Protein AF-A0A942HX65-F1 (afdb_monomer_lite)

Foldseek 3Di:
DDDDFDWDQDPPPGTDRPDPVQQVVLQVQLLVLVVCCQPPVPVVSLVVSLVSVLVDHYDLVVSVVVVVVVVSVVSVVVSVVVNVVSVVD

pLDDT: mean 81.51, std 18.39, range [40.81, 96.44]

Sequence (89 aa):
MFLPKIGYKHPILGNFQLSLEYFLKSTQCVMDRLSAWFHWDDRRSLIHALWICEKHPINLDKIKRWAAKENATDKLEEFIFQYRKLKAK

Radius of gyration: 14.26 Å; chains: 1; bounding box: 26×38×37 Å

Secondary structure (DSSP, 8-state):
------EEEETTTEEEE--HHHHHHHHHHHHHHHHHHHHH--HHHHHHHHHHHHHS---HHHHHHHHHHTT-HHHHHHHHHHHHHHHT-

Structure (mmCIF, N/CA/C/O backbone):
data_AF-A0A942HX65-F1
#
_entry.id   AF-A0A942HX65-F1
#
loop_
_atom_site.group_PDB
_atom_site.id
_atom_site.type_symbol
_atom_site.label_atom_id
_atom_site.label_alt_id
_atom_site.label_comp_id
_atom_site.label_asym_id
_atom_site.label_entity_id
_atom_site.label_seq_id
_atom_site.pdbx_PDB_ins_code
_atom_site.Cartn_x
_atom_site.Cartn_y
_atom_site.Cartn_z
_atom_site.occupancy
_atom_site.B_iso_or_equiv
_atom_site.auth_seq_id
_atom_site.auth_comp_id
_atom_site.auth_asym_id
_atom_site.auth_atom_id
_atom_site.pdbx_PDB_model_num
ATOM 1 N N . MET A 1 1 ? -10.641 30.542 -1.510 1.00 40.81 1 MET A N 1
ATOM 2 C CA . MET A 1 1 ? -11.240 29.242 -1.882 1.00 4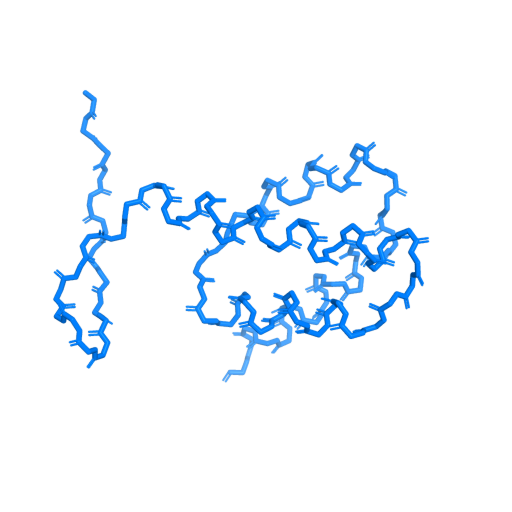0.81 1 MET A CA 1
ATOM 3 C C . MET A 1 1 ? -11.388 28.414 -0.610 1.00 40.81 1 MET A C 1
ATOM 5 O O . MET A 1 1 ? -10.395 27.924 -0.094 1.00 40.81 1 MET A O 1
ATOM 9 N N . PHE A 1 2 ? -12.587 28.380 -0.024 1.00 42.25 2 PHE A N 1
ATOM 10 C CA . PHE A 1 2 ? -12.858 27.646 1.216 1.00 42.25 2 PHE A CA 1
ATOM 11 C C . PHE A 1 2 ? -13.234 26.206 0.864 1.00 42.25 2 PHE A C 1
ATOM 13 O O . PHE A 1 2 ? -14.270 25.976 0.248 1.00 42.25 2 PHE A O 1
ATOM 20 N N . LEU A 1 3 ? -12.381 25.243 1.213 1.00 42.44 3 LEU A N 1
ATOM 21 C CA . LEU A 1 3 ? -12.713 23.824 1.095 1.00 42.44 3 LEU A CA 1
ATOM 22 C C . LEU A 1 3 ? -13.540 23.388 2.320 1.00 42.44 3 LEU A C 1
ATOM 24 O O . LEU A 1 3 ? -13.229 23.820 3.436 1.00 42.44 3 LEU A O 1
ATOM 28 N N . PRO A 1 4 ? -14.585 22.559 2.136 1.00 42.53 4 PRO A N 1
ATOM 29 C CA . PRO A 1 4 ? -15.482 22.157 3.210 1.00 42.53 4 PRO A CA 1
ATOM 30 C C . PRO A 1 4 ? -14.733 21.357 4.277 1.00 42.53 4 PRO A C 1
ATOM 32 O O . PRO A 1 4 ? -14.018 20.392 4.004 1.00 42.53 4 PRO A O 1
ATOM 35 N N . LYS A 1 5 ? -14.902 21.804 5.518 1.00 42.25 5 LYS A N 1
ATOM 36 C CA . LYS A 1 5 ? -14.247 21.277 6.704 1.00 42.25 5 LYS A CA 1
ATOM 37 C C . LYS A 1 5 ? -15.014 20.064 7.243 1.00 42.25 5 LYS A C 1
ATOM 39 O O . LYS A 1 5 ? -15.948 20.218 8.018 1.00 42.25 5 LYS A O 1
ATOM 44 N N . ILE A 1 6 ? -14.629 18.856 6.839 1.00 54.12 6 ILE A N 1
ATOM 45 C CA . ILE A 1 6 ? -15.095 17.612 7.478 1.00 54.12 6 ILE A CA 1
ATOM 46 C C . ILE A 1 6 ? -14.335 17.412 8.797 1.00 54.12 6 ILE A C 1
ATOM 48 O O . ILE A 1 6 ? -13.105 17.346 8.799 1.00 54.12 6 ILE A O 1
ATOM 52 N N . GLY A 1 7 ? -15.053 17.401 9.921 1.00 44.72 7 GLY A N 1
ATOM 53 C CA . GLY A 1 7 ? -14.475 17.246 11.259 1.00 44.72 7 GLY A CA 1
ATOM 54 C C . GLY A 1 7 ? -14.141 15.786 11.567 1.00 44.72 7 GLY A C 1
ATOM 55 O O . GLY A 1 7 ? -14.986 14.913 11.388 1.00 44.72 7 GLY A O 1
ATOM 56 N N . TYR A 1 8 ? -12.922 15.522 12.041 1.00 51.03 8 TYR A N 1
ATOM 57 C CA . TYR A 1 8 ? -12.471 14.199 12.481 1.00 51.03 8 TYR A CA 1
ATOM 58 C C . TYR A 1 8 ? -12.061 14.239 13.957 1.00 51.03 8 TYR A C 1
ATOM 60 O O . TYR A 1 8 ? -11.383 15.165 14.407 1.00 51.03 8 TYR A O 1
ATOM 68 N N . LYS A 1 9 ? -12.457 13.211 14.714 1.00 47.00 9 LYS A N 1
ATOM 69 C CA . LYS A 1 9 ? -12.135 13.077 16.139 1.00 47.00 9 LYS A CA 1
ATOM 70 C C . LYS A 1 9 ? -10.844 12.262 16.289 1.00 47.00 9 LYS A C 1
ATOM 72 O O . LYS A 1 9 ? -10.859 11.056 16.060 1.00 47.00 9 LYS A O 1
ATOM 77 N N . HIS A 1 10 ? -9.727 12.910 16.636 1.00 51.75 10 HIS A N 1
ATOM 78 C CA . HIS A 1 10 ? -8.451 12.227 16.878 1.00 51.75 10 HIS A CA 1
ATOM 79 C C . HIS A 1 10 ? -8.326 11.852 18.367 1.00 51.75 10 HIS A C 1
ATOM 81 O O . HIS A 1 10 ? -8.506 12.726 19.218 1.00 51.75 10 HIS A O 1
ATOM 87 N N . PRO A 1 11 ? -7.984 10.596 18.716 1.00 47.16 11 PRO A N 1
ATOM 88 C CA . PRO A 1 11 ? -8.081 10.078 20.087 1.00 47.16 11 PRO A CA 1
ATOM 89 C C . PRO A 1 11 ? -7.173 10.768 21.121 1.00 47.16 11 PRO A C 1
ATOM 91 O O . PRO A 1 11 ? -7.414 10.620 22.312 1.00 47.16 11 PRO A O 1
ATOM 94 N N . ILE A 1 12 ? -6.165 11.536 20.689 1.00 54.84 12 ILE A N 1
ATOM 95 C CA . ILE A 1 12 ? -5.155 12.151 21.576 1.00 54.84 12 ILE A CA 1
ATOM 96 C C . ILE A 1 12 ? -5.106 13.687 21.490 1.00 54.84 12 ILE A C 1
ATOM 98 O O . ILE A 1 12 ? -4.560 14.329 22.376 1.00 54.84 12 ILE A O 1
ATOM 102 N N . LEU A 1 13 ? -5.640 14.291 20.420 1.00 46.62 13 LEU A N 1
ATOM 103 C CA . LEU A 1 13 ? -5.420 15.718 20.100 1.00 46.62 13 LEU A CA 1
ATOM 104 C C . LEU A 1 13 ? -6.724 16.522 19.935 1.00 46.62 13 LEU A C 1
ATOM 106 O O . LEU A 1 13 ? -6.691 17.676 19.520 1.00 46.62 13 LEU A O 1
ATOM 110 N N . GLY A 1 14 ? -7.879 15.932 20.256 1.00 53.69 14 GLY A N 1
ATOM 111 C CA . GLY A 1 14 ? -9.179 16.592 20.121 1.00 53.69 14 GLY A CA 1
ATOM 112 C C . GLY A 1 14 ? -9.686 16.670 18.673 1.00 53.69 14 GLY A C 1
ATOM 113 O O . GLY A 1 14 ? -9.358 15.832 17.828 1.00 53.69 14 GLY A O 1
ATOM 114 N N . ASN A 1 15 ? -10.547 17.656 18.400 1.00 47.69 15 ASN A N 1
ATOM 115 C CA . ASN A 1 15 ? -11.120 17.893 17.073 1.00 47.69 15 ASN A CA 1
ATOM 116 C C . ASN A 1 15 ? -10.079 18.573 16.179 1.00 47.69 15 ASN A C 1
ATOM 118 O O . ASN A 1 15 ? -9.890 19.786 16.258 1.00 47.69 15 ASN A O 1
ATOM 122 N N . PHE A 1 16 ? -9.421 17.800 15.318 1.00 53.59 16 PHE A N 1
ATOM 123 C CA . PHE A 1 16 ? -8.504 18.346 14.325 1.00 53.59 16 PHE A CA 1
ATOM 124 C C . PHE A 1 16 ? -9.180 18.379 12.960 1.00 53.59 16 PHE A C 1
ATOM 126 O O . PHE A 1 16 ? -9.726 17.385 12.475 1.00 53.59 16 PHE A O 1
ATOM 133 N N . GLN A 1 17 ? -9.113 19.540 12.316 1.00 53.47 17 GLN A N 1
ATOM 134 C CA . GLN A 1 17 ? -9.427 19.648 10.904 1.00 53.47 17 GLN A CA 1
ATOM 135 C C . GLN A 1 17 ? -8.348 18.877 10.137 1.00 53.47 17 GLN A C 1
ATOM 137 O O . GLN A 1 17 ? -7.210 19.339 10.078 1.00 53.47 17 GLN A O 1
ATOM 142 N N . LEU A 1 18 ? -8.669 17.712 9.564 1.00 55.28 18 LEU A N 1
ATOM 143 C CA . LEU A 1 18 ? -7.735 17.044 8.656 1.00 55.28 18 LEU A CA 1
ATOM 144 C C . LEU A 1 18 ? -7.509 17.973 7.461 1.00 55.28 18 LEU A C 1
ATOM 146 O O . LEU A 1 18 ? -8.421 18.235 6.673 1.00 55.28 18 LEU A O 1
ATOM 150 N N . SER A 1 19 ? -6.309 18.542 7.383 1.00 59.28 19 SER A N 1
ATOM 151 C CA . SER A 1 19 ? -5.910 19.399 6.278 1.00 59.28 19 SER A CA 1
ATOM 152 C C . SER A 1 19 ? -5.693 18.546 5.028 1.00 59.28 19 SER A C 1
ATOM 154 O O . SER A 1 19 ? -5.290 17.382 5.101 1.00 59.28 19 SER A O 1
ATOM 156 N N . LEU A 1 20 ? -5.939 19.135 3.856 1.00 67.50 20 LEU A N 1
ATOM 157 C CA . LEU A 1 20 ? -5.682 18.503 2.558 1.00 67.50 20 LEU A CA 1
ATOM 158 C C . LEU A 1 20 ? -4.243 17.958 2.459 1.00 67.50 20 LEU A C 1
ATOM 160 O O . LEU A 1 20 ? -4.012 16.904 1.872 1.00 67.50 20 LEU A O 1
ATOM 164 N N . GLU A 1 21 ? -3.291 18.642 3.092 1.00 66.12 21 GLU A N 1
ATOM 165 C CA . GLU A 1 21 ? -1.887 18.243 3.189 1.00 66.12 21 GLU A CA 1
ATOM 166 C C . GLU A 1 21 ? -1.704 16.853 3.817 1.00 66.12 21 GLU A C 1
ATOM 168 O O . GLU A 1 21 ? -0.954 16.029 3.294 1.00 66.12 21 GLU A O 1
ATOM 173 N N . TYR A 1 22 ? -2.441 16.545 4.886 1.00 66.62 22 TYR A N 1
ATOM 174 C CA . TYR A 1 22 ? -2.343 15.256 5.568 1.00 66.62 22 TYR A CA 1
ATOM 175 C C . TYR A 1 22 ? -2.837 14.099 4.692 1.00 66.62 22 TYR A C 1
ATOM 177 O O . TYR A 1 22 ? -2.207 13.044 4.622 1.00 66.62 22 TYR A O 1
ATOM 185 N N . PHE A 1 23 ? -3.936 14.320 3.970 1.00 69.12 23 PHE A N 1
ATOM 186 C CA . PHE A 1 23 ? -4.510 13.356 3.032 1.00 69.12 23 PHE A CA 1
ATOM 187 C C . PHE A 1 23 ? -3.602 13.107 1.817 1.00 69.12 23 PHE A C 1
ATOM 189 O O . PHE A 1 23 ? -3.486 11.986 1.315 1.00 69.12 23 PHE A O 1
ATOM 196 N N . LEU A 1 24 ? -2.923 14.155 1.344 1.00 76.62 24 LEU A N 1
ATOM 197 C CA . LEU A 1 24 ? -1.923 14.034 0.288 1.00 76.62 24 LEU A CA 1
ATOM 198 C C . LEU A 1 24 ? -0.688 13.268 0.776 1.00 76.62 24 LEU A C 1
ATOM 200 O O . LEU A 1 24 ? -0.185 12.416 0.044 1.00 76.62 24 LEU A O 1
ATOM 204 N N . LYS A 1 25 ? -0.244 13.515 2.013 1.00 84.94 25 LYS A N 1
ATOM 205 C CA . LYS A 1 25 ? 0.922 12.860 2.617 1.00 84.94 25 LYS A CA 1
ATOM 206 C C . LYS A 1 25 ? 0.703 11.364 2.845 1.00 84.94 25 LYS A C 1
ATOM 208 O O . LYS A 1 25 ? 1.567 10.572 2.475 1.00 84.94 25 LYS A O 1
ATOM 213 N N . SER A 1 26 ? -0.448 10.961 3.388 1.00 88.44 26 SER A N 1
ATOM 214 C CA . SER A 1 26 ? -0.790 9.540 3.565 1.00 88.44 26 SER A CA 1
ATOM 215 C C . SER A 1 26 ? -0.870 8.816 2.220 1.00 88.44 26 SER A C 1
ATOM 217 O O . SER A 1 26 ? -0.296 7.742 2.059 1.00 88.44 26 SER A O 1
ATOM 219 N N . THR A 1 27 ? -1.504 9.437 1.220 1.00 93.00 27 THR A N 1
ATOM 220 C CA . THR A 1 27 ? -1.598 8.886 -0.139 1.00 93.00 27 THR A CA 1
ATOM 221 C C . THR A 1 27 ? -0.216 8.715 -0.774 1.00 93.00 27 THR A C 1
ATOM 223 O O . THR A 1 27 ? 0.054 7.681 -1.379 1.00 93.00 27 THR A O 1
ATOM 226 N N . GLN A 1 28 ? 0.675 9.698 -0.618 1.00 92.62 28 GLN A N 1
ATOM 227 C CA . GLN A 1 28 ? 2.031 9.626 -1.162 1.00 92.62 28 GLN A CA 1
ATOM 228 C C . GLN A 1 28 ? 2.880 8.563 -0.453 1.00 92.62 28 GLN A C 1
ATOM 230 O O . GLN A 1 28 ? 3.641 7.857 -1.107 1.00 92.62 28 GLN A O 1
ATOM 235 N N . CYS A 1 29 ? 2.716 8.411 0.864 1.00 94.12 29 CYS A N 1
ATOM 236 C CA . CYS A 1 29 ? 3.374 7.356 1.630 1.00 94.12 29 CYS A CA 1
ATOM 237 C C . CYS A 1 29 ? 2.932 5.962 1.155 1.00 94.12 29 CYS A C 1
ATOM 239 O O . CYS A 1 29 ? 3.765 5.080 0.972 1.00 94.12 29 CYS A O 1
ATOM 241 N N . VAL A 1 30 ? 1.639 5.779 0.868 1.00 95.62 30 VAL A N 1
ATOM 242 C CA . VAL A 1 30 ? 1.123 4.529 0.291 1.00 95.62 30 VAL A CA 1
ATOM 243 C C . VAL A 1 30 ? 1.699 4.269 -1.098 1.00 95.62 30 VAL A C 1
ATOM 245 O O . VAL A 1 30 ? 2.114 3.147 -1.363 1.00 95.62 30 VAL A O 1
ATOM 248 N N . MET A 1 31 ? 1.775 5.281 -1.967 1.00 95.25 31 MET A N 1
ATOM 249 C CA . MET A 1 31 ? 2.395 5.137 -3.293 1.00 95.25 31 MET A CA 1
ATOM 250 C C . MET A 1 31 ? 3.855 4.694 -3.187 1.00 95.25 31 MET A C 1
ATOM 252 O O . MET A 1 31 ? 4.249 3.754 -3.859 1.00 95.25 31 MET A O 1
ATOM 256 N N . ASP A 1 32 ? 4.631 5.302 -2.291 1.00 95.25 32 ASP A N 1
ATOM 257 C CA . ASP A 1 32 ? 6.032 4.939 -2.058 1.00 95.25 32 ASP A CA 1
ATOM 258 C C . ASP A 1 32 ? 6.193 3.482 -1.580 1.00 95.25 32 ASP A C 1
ATOM 260 O O . ASP A 1 32 ? 7.045 2.742 -2.075 1.00 95.25 32 ASP A O 1
ATOM 264 N N . ARG A 1 33 ? 5.316 3.020 -0.678 1.00 96.44 33 ARG A N 1
ATOM 265 C CA . ARG A 1 33 ? 5.283 1.607 -0.269 1.00 96.44 33 ARG A CA 1
ATOM 266 C C . ARG A 1 33 ? 4.857 0.682 -1.412 1.00 96.44 33 ARG A C 1
ATOM 268 O O . ARG A 1 33 ? 5.432 -0.390 -1.564 1.00 96.44 33 ARG A O 1
ATOM 275 N N . LEU A 1 34 ? 3.894 1.093 -2.236 1.00 96.00 34 LEU A N 1
ATOM 276 C CA . LEU A 1 34 ? 3.464 0.321 -3.401 1.00 96.00 34 LEU A CA 1
ATOM 277 C C . LEU A 1 34 ? 4.534 0.256 -4.492 1.00 96.00 34 LEU A C 1
ATOM 279 O O . LEU A 1 34 ? 4.630 -0.777 -5.140 1.00 96.00 34 LEU A O 1
ATOM 283 N N . SER A 1 35 ? 5.384 1.272 -4.656 1.00 95.38 35 SER A N 1
ATOM 284 C CA . SER A 1 35 ? 6.515 1.214 -5.590 1.00 95.38 35 SER A CA 1
ATOM 285 C C . SER A 1 35 ? 7.450 0.048 -5.268 1.00 95.38 35 SER A C 1
ATOM 287 O O . SER A 1 35 ? 7.833 -0.701 -6.163 1.00 95.38 35 SER A O 1
ATOM 289 N N . ALA A 1 36 ? 7.772 -0.164 -3.987 1.00 94.19 36 ALA A N 1
ATOM 290 C CA . ALA A 1 36 ? 8.605 -1.292 -3.567 1.00 94.19 36 ALA A CA 1
ATOM 291 C C . ALA A 1 36 ? 7.937 -2.649 -3.860 1.00 94.19 36 ALA A C 1
ATOM 293 O O . ALA A 1 36 ? 8.592 -3.587 -4.314 1.00 94.19 36 ALA A O 1
ATOM 294 N N . TRP A 1 37 ? 6.621 -2.750 -3.669 1.00 95.88 37 TRP A N 1
ATOM 295 C CA . TRP A 1 37 ? 5.849 -3.938 -4.038 1.00 95.88 37 TRP A CA 1
ATOM 296 C C . TRP A 1 37 ? 5.830 -4.161 -5.560 1.00 95.88 37 TRP A C 1
ATOM 298 O O . TRP A 1 37 ? 6.052 -5.276 -6.042 1.00 95.88 37 TRP A O 1
ATOM 308 N N . PHE A 1 38 ? 5.609 -3.100 -6.335 1.00 93.81 38 PHE A N 1
ATOM 309 C CA . PHE A 1 38 ? 5.510 -3.152 -7.791 1.00 93.81 38 PHE A CA 1
ATOM 310 C C . PHE A 1 38 ? 6.824 -3.586 -8.435 1.00 93.81 38 PHE A C 1
ATOM 312 O O . PHE A 1 38 ? 6.822 -4.525 -9.234 1.00 93.81 38 PHE A O 1
ATOM 319 N N . HIS A 1 39 ? 7.940 -2.999 -8.007 1.00 92.81 39 HIS A N 1
ATOM 320 C CA . HIS A 1 39 ? 9.253 -3.220 -8.618 1.00 92.81 39 HIS A CA 1
ATOM 321 C C . HIS A 1 39 ? 10.027 -4.400 -8.021 1.00 92.81 39 HIS A C 1
ATOM 323 O O . HIS A 1 39 ? 10.789 -5.044 -8.738 1.00 92.81 39 HIS A O 1
ATOM 329 N N . TRP A 1 40 ? 9.827 -4.723 -6.739 1.00 94.00 40 TRP A N 1
ATOM 330 C CA . TRP A 1 40 ? 10.645 -5.729 -6.037 1.00 94.00 40 TRP A CA 1
ATOM 331 C C . TRP A 1 40 ? 9.861 -6.887 -5.423 1.00 94.00 40 TRP A C 1
ATOM 333 O O . TRP A 1 40 ? 10.456 -7.726 -4.755 1.00 94.00 40 TRP A O 1
ATOM 343 N N . ASP A 1 41 ? 8.541 -6.943 -5.621 1.00 92.44 41 ASP A N 1
ATOM 344 C CA . ASP A 1 41 ? 7.674 -7.964 -5.009 1.00 92.44 41 ASP A CA 1
ATOM 345 C C . ASP A 1 41 ? 7.828 -8.037 -3.472 1.00 92.44 41 ASP A C 1
ATOM 347 O O . ASP A 1 41 ? 7.620 -9.072 -2.838 1.00 92.44 41 ASP A O 1
ATOM 351 N N . ASP A 1 42 ? 8.191 -6.920 -2.825 1.00 94.69 42 ASP A N 1
ATOM 352 C CA . ASP A 1 42 ? 8.375 -6.897 -1.373 1.00 94.69 42 ASP A CA 1
ATOM 353 C C . ASP A 1 42 ? 7.012 -6.934 -0.670 1.00 94.69 42 ASP A C 1
ATOM 355 O O . ASP A 1 42 ? 6.360 -5.913 -0.448 1.00 94.69 42 ASP A O 1
ATOM 359 N N . ARG A 1 43 ? 6.564 -8.132 -0.289 1.00 94.12 43 ARG A N 1
ATOM 360 C CA . ARG A 1 43 ? 5.275 -8.353 0.394 1.00 94.12 43 ARG A CA 1
ATOM 361 C C . ARG A 1 43 ? 5.114 -7.530 1.675 1.00 94.12 43 ARG A C 1
ATOM 363 O O . ARG A 1 43 ? 3.998 -7.158 2.034 1.00 94.12 43 ARG A O 1
ATOM 370 N N . ARG A 1 44 ? 6.214 -7.221 2.366 1.00 95.25 44 ARG A N 1
ATOM 371 C CA . ARG A 1 44 ? 6.198 -6.401 3.589 1.00 95.25 44 ARG A CA 1
ATOM 372 C C . ARG A 1 44 ? 5.755 -4.971 3.290 1.00 95.25 44 ARG A C 1
ATOM 374 O O . ARG A 1 44 ? 4.968 -4.412 4.051 1.00 95.25 44 ARG A O 1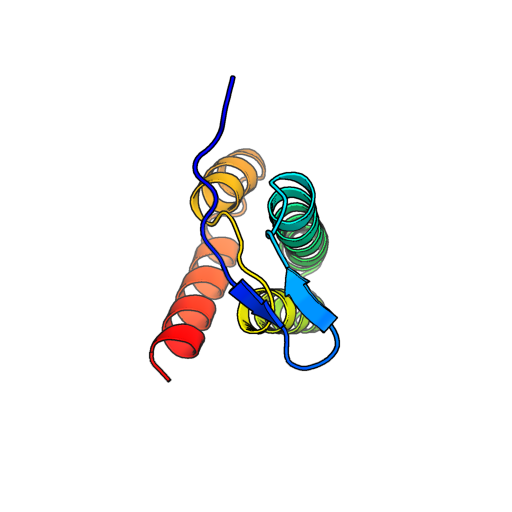
ATOM 381 N N . SER A 1 45 ? 6.202 -4.399 2.175 1.00 95.69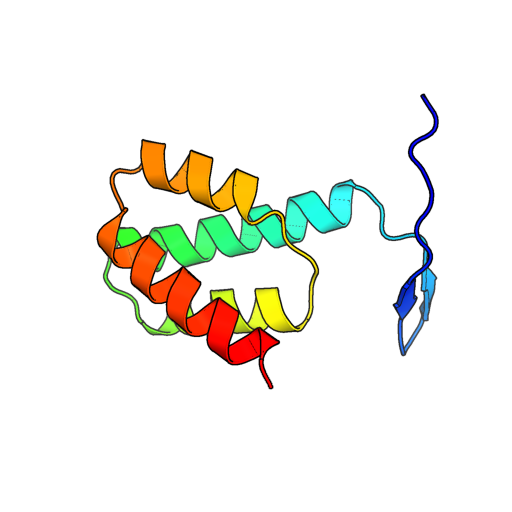 45 SER A N 1
ATOM 382 C CA . SER A 1 45 ? 5.782 -3.072 1.728 1.00 95.69 45 SER A CA 1
ATOM 383 C C . SER A 1 45 ? 4.285 -3.010 1.411 1.00 95.69 45 SER A C 1
ATOM 385 O O . SER A 1 45 ? 3.628 -2.051 1.820 1.00 95.69 45 SER A O 1
ATOM 387 N N . LEU A 1 46 ? 3.711 -4.066 0.820 1.00 96.00 46 LEU A N 1
ATOM 388 C CA . LEU A 1 46 ? 2.263 -4.190 0.614 1.00 96.00 46 LEU A CA 1
ATOM 389 C C . LEU A 1 46 ? 1.497 -4.195 1.948 1.00 96.00 46 LEU A C 1
ATOM 391 O O . LEU A 1 46 ? 0.529 -3.452 2.108 1.00 96.00 46 LEU A O 1
ATOM 395 N N . ILE A 1 47 ? 1.940 -4.991 2.925 1.00 95.31 47 ILE A N 1
ATOM 396 C CA . ILE A 1 47 ? 1.317 -5.039 4.261 1.00 95.31 47 ILE A CA 1
ATOM 397 C C . ILE A 1 47 ? 1.377 -3.663 4.934 1.00 95.31 47 ILE A C 1
ATOM 399 O O . ILE A 1 47 ? 0.380 -3.185 5.474 1.00 95.31 47 ILE A O 1
ATOM 403 N N . HIS A 1 48 ? 2.524 -2.989 4.859 1.00 95.38 48 HIS A N 1
ATOM 404 C CA . HIS A 1 48 ? 2.687 -1.669 5.456 1.00 95.38 48 HIS A CA 1
ATOM 405 C C . HIS A 1 48 ? 1.792 -0.621 4.773 1.00 95.38 48 HIS A C 1
ATOM 407 O O . HIS A 1 48 ? 1.175 0.197 5.456 1.00 95.38 48 HIS A O 1
ATOM 413 N N . ALA A 1 49 ? 1.649 -0.676 3.444 1.00 96.06 49 ALA A N 1
ATOM 414 C CA . ALA A 1 49 ? 0.704 0.166 2.714 1.00 96.06 49 ALA A CA 1
ATOM 415 C C . ALA A 1 49 ? -0.730 -0.011 3.247 1.00 96.06 49 ALA A C 1
ATOM 417 O O . ALA A 1 49 ? -1.412 0.977 3.519 1.00 96.06 49 ALA A O 1
ATOM 418 N N . LEU A 1 50 ? -1.162 -1.255 3.482 1.00 95.44 50 LEU A N 1
ATOM 419 C CA . LEU A 1 50 ? -2.482 -1.559 4.044 1.00 95.44 50 LEU A CA 1
ATOM 420 C C . LEU A 1 50 ? -2.655 -1.017 5.473 1.00 95.44 50 LEU A C 1
ATOM 422 O O . LEU A 1 50 ? -3.703 -0.448 5.772 1.00 95.44 50 LEU A O 1
ATOM 426 N N . TRP A 1 51 ? -1.636 -1.109 6.334 1.00 94.06 51 TRP A N 1
ATOM 427 C CA . TRP A 1 51 ? -1.676 -0.526 7.686 1.00 94.06 51 TRP A CA 1
ATOM 428 C C . TRP A 1 51 ? -1.821 0.995 7.674 1.00 94.06 51 TRP A C 1
ATOM 430 O O . TRP A 1 51 ? -2.560 1.564 8.480 1.00 94.06 51 TRP A O 1
ATOM 440 N N . ILE A 1 52 ? -1.150 1.672 6.740 1.00 91.75 52 ILE A N 1
ATOM 441 C CA . ILE A 1 52 ? -1.310 3.119 6.564 1.00 91.75 52 ILE A CA 1
ATOM 442 C C . ILE A 1 52 ? -2.751 3.425 6.134 1.00 91.75 52 ILE A C 1
ATOM 444 O O . ILE A 1 52 ? -3.380 4.328 6.684 1.00 91.75 52 ILE A O 1
ATOM 448 N N . CYS A 1 53 ? -3.304 2.647 5.201 1.00 91.88 53 CYS A N 1
ATOM 449 C CA . CYS A 1 53 ? -4.681 2.790 4.725 1.00 91.88 53 CYS A CA 1
ATOM 450 C C . CYS A 1 53 ? -5.761 2.476 5.781 1.00 91.88 53 CYS A C 1
ATOM 452 O O . CYS A 1 53 ? -6.900 2.947 5.666 1.00 91.88 53 CYS A O 1
ATOM 454 N N . GLU A 1 54 ? -5.431 1.668 6.788 1.00 89.94 54 GLU A N 1
ATOM 455 C CA . GLU A 1 54 ? -6.297 1.391 7.935 1.00 89.94 54 GLU A CA 1
ATOM 456 C C . GLU A 1 54 ? -6.424 2.623 8.836 1.00 89.94 54 GLU A C 1
ATOM 458 O O . GLU A 1 54 ? -7.535 3.020 9.187 1.00 89.94 54 GLU A O 1
ATOM 463 N N . LYS A 1 55 ? -5.292 3.262 9.156 1.00 87.56 55 LYS A N 1
ATOM 464 C CA . LYS A 1 55 ? -5.215 4.363 10.131 1.00 87.56 55 LYS A CA 1
ATOM 465 C C . LYS A 1 55 ? -5.456 5.747 9.539 1.00 87.56 55 LYS A C 1
ATOM 467 O O . LYS A 1 55 ? -5.821 6.668 10.269 1.00 87.56 55 LYS A O 1
ATOM 472 N N . HIS A 1 56 ? -5.248 5.910 8.235 1.00 86.75 56 HIS A N 1
ATOM 473 C CA . HIS A 1 56 ? -5.283 7.210 7.576 1.00 86.75 56 HIS A CA 1
ATOM 474 C C . HIS A 1 56 ? -6.196 7.194 6.345 1.00 86.75 56 HIS A C 1
ATOM 476 O O . HIS A 1 56 ? -6.192 6.228 5.576 1.00 86.75 56 HIS A O 1
ATOM 482 N N . PRO A 1 57 ? -6.964 8.271 6.101 1.00 86.00 57 PRO A N 1
ATOM 483 C CA . PRO A 1 57 ? -7.698 8.412 4.854 1.00 86.00 57 PRO A CA 1
ATOM 484 C C . PRO A 1 57 ? -6.715 8.581 3.691 1.00 86.00 57 PRO A C 1
ATOM 486 O O . PRO A 1 57 ? -5.685 9.245 3.825 1.00 86.00 57 PRO A O 1
ATOM 489 N N . ILE A 1 58 ? -7.046 7.987 2.546 1.00 90.31 58 ILE A N 1
ATOM 490 C CA . ILE A 1 58 ? -6.217 7.990 1.336 1.00 90.31 58 ILE A CA 1
ATOM 491 C C . ILE A 1 58 ? -7.052 8.271 0.089 1.00 90.31 58 ILE A C 1
ATOM 493 O O . ILE A 1 58 ? -8.249 7.977 0.047 1.00 90.31 58 ILE A O 1
ATOM 497 N N . ASN A 1 59 ? -6.414 8.799 -0.955 1.00 90.75 59 ASN A N 1
ATOM 498 C CA . ASN A 1 59 ? -7.040 8.982 -2.259 1.00 90.75 59 ASN A CA 1
ATOM 499 C C . ASN A 1 59 ? -6.809 7.758 -3.152 1.00 90.75 59 ASN A C 1
ATOM 501 O O . ASN A 1 59 ? -5.815 7.684 -3.880 1.00 90.75 59 ASN A O 1
ATOM 505 N N . LEU A 1 60 ? -7.747 6.810 -3.121 1.00 90.94 60 LEU A N 1
ATOM 506 C CA . LEU A 1 60 ? -7.650 5.595 -3.931 1.00 90.94 60 LEU A CA 1
ATOM 507 C C . LEU A 1 60 ? -7.673 5.889 -5.439 1.00 90.94 60 LEU A C 1
ATOM 509 O O . LEU A 1 60 ? -6.987 5.217 -6.202 1.00 90.94 60 LEU A O 1
ATOM 513 N N . ASP A 1 61 ? -8.423 6.901 -5.877 1.00 91.69 61 ASP A N 1
ATOM 514 C CA . ASP A 1 61 ? -8.475 7.299 -7.286 1.00 91.69 61 ASP A CA 1
ATOM 515 C C . ASP A 1 61 ? -7.111 7.816 -7.774 1.00 91.69 61 ASP A C 1
ATOM 517 O O . ASP A 1 61 ? -6.618 7.392 -8.821 1.00 91.69 61 ASP A O 1
ATOM 521 N N . LYS A 1 62 ? -6.430 8.631 -6.958 1.00 92.38 62 LYS A N 1
ATOM 522 C CA . LYS A 1 62 ? -5.065 9.088 -7.253 1.00 92.38 62 LYS A CA 1
ATOM 523 C C . LYS A 1 62 ? -4.083 7.914 -7.343 1.00 92.38 62 LYS A C 1
ATOM 525 O O . LYS A 1 62 ? -3.262 7.898 -8.256 1.00 92.38 62 LYS A O 1
ATOM 530 N N . ILE A 1 63 ? -4.178 6.936 -6.435 1.00 94.06 63 ILE A N 1
ATOM 531 C CA . ILE A 1 63 ? -3.334 5.725 -6.453 1.00 94.06 63 ILE A CA 1
ATOM 532 C C . ILE A 1 63 ? -3.574 4.922 -7.733 1.00 94.06 63 ILE A C 1
ATOM 534 O O . ILE A 1 63 ? -2.609 4.548 -8.389 1.00 94.06 63 ILE A O 1
ATOM 538 N N . LYS A 1 64 ? -4.834 4.720 -8.139 1.00 93.69 64 LYS A N 1
ATOM 539 C CA . LYS A 1 64 ? -5.172 4.006 -9.380 1.00 93.69 64 LYS A CA 1
ATOM 540 C C . LYS A 1 64 ? -4.593 4.683 -10.618 1.00 93.69 64 LYS A C 1
ATOM 542 O O . LYS A 1 64 ? -3.958 4.023 -11.432 1.00 93.69 64 LYS A O 1
ATOM 547 N N . ARG A 1 65 ? -4.771 6.004 -10.748 1.00 93.56 65 ARG A N 1
ATOM 548 C CA . ARG A 1 65 ? -4.221 6.768 -11.882 1.00 93.56 65 ARG A CA 1
ATOM 549 C C . ARG A 1 65 ? -2.697 6.731 -11.915 1.00 93.56 65 ARG A C 1
ATOM 551 O O . ARG A 1 65 ? -2.121 6.695 -12.994 1.00 93.56 65 ARG A O 1
ATOM 558 N N . TRP A 1 66 ? -2.051 6.787 -10.752 1.00 94.56 66 TRP A N 1
ATOM 559 C CA . TRP A 1 66 ? -0.599 6.681 -10.649 1.00 94.56 66 TRP A CA 1
ATOM 560 C C . TRP A 1 66 ? -0.113 5.278 -11.038 1.00 94.56 66 TRP A C 1
ATOM 562 O O . TRP A 1 66 ? 0.713 5.161 -11.932 1.00 94.56 66 TRP A O 1
ATOM 572 N N . ALA A 1 67 ? -0.689 4.222 -10.466 1.00 93.38 67 ALA A N 1
ATOM 573 C CA . ALA A 1 67 ? -0.306 2.840 -10.750 1.00 93.38 67 ALA A CA 1
ATOM 574 C C . ALA A 1 67 ? -0.542 2.433 -12.218 1.00 93.38 67 ALA A C 1
ATOM 576 O O . ALA A 1 67 ? 0.245 1.673 -12.776 1.00 93.38 67 ALA A O 1
ATOM 577 N N . ALA A 1 6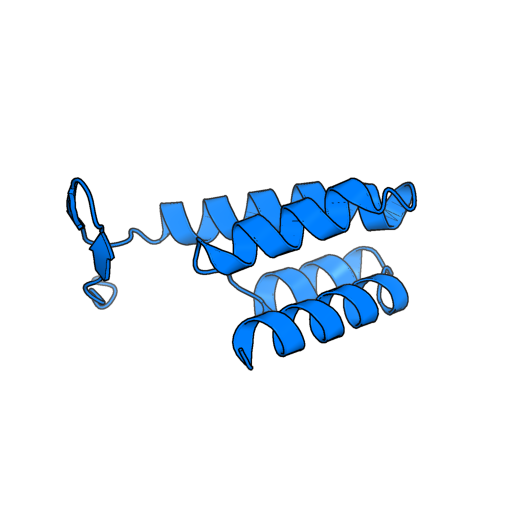8 ? -1.570 2.989 -12.871 1.00 92.00 68 ALA A N 1
ATOM 578 C CA . ALA A 1 68 ? -1.781 2.821 -14.309 1.00 92.00 68 ALA A CA 1
ATOM 579 C C . ALA A 1 68 ? -0.626 3.401 -15.148 1.00 92.00 68 ALA A C 1
ATOM 581 O O . ALA A 1 68 ? -0.274 2.833 -16.176 1.00 92.00 68 ALA A O 1
ATOM 582 N N . LYS A 1 69 ? -0.001 4.503 -14.706 1.00 92.62 69 LYS A N 1
ATOM 583 C CA . LYS A 1 69 ? 1.193 5.062 -15.368 1.00 92.62 69 LYS A CA 1
ATOM 584 C C . LYS A 1 69 ? 2.443 4.209 -15.140 1.00 92.62 69 LYS A C 1
ATOM 586 O O . LYS A 1 69 ? 3.328 4.215 -15.984 1.00 92.62 69 LYS A O 1
ATOM 591 N N . GLU A 1 70 ? 2.496 3.478 -14.028 1.00 87.00 70 GLU A N 1
ATOM 592 C CA . GLU A 1 70 ? 3.581 2.545 -13.686 1.00 87.00 70 GLU A CA 1
ATOM 593 C C . GLU A 1 70 ? 3.431 1.167 -14.371 1.00 87.00 70 GLU A C 1
ATOM 595 O O . GLU A 1 70 ? 4.293 0.313 -14.202 1.00 87.00 70 GLU A O 1
ATOM 600 N N . ASN A 1 71 ? 2.348 0.923 -15.129 1.00 89.50 71 ASN A N 1
ATOM 601 C CA . ASN A 1 71 ? 1.995 -0.386 -15.713 1.00 89.50 71 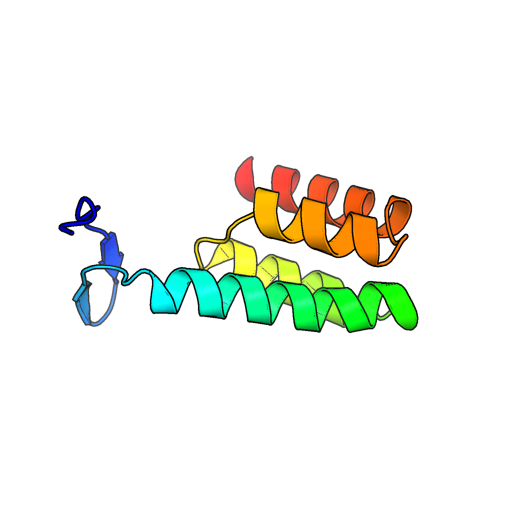ASN A CA 1
ATOM 602 C C . ASN A 1 71 ? 1.900 -1.538 -14.688 1.00 89.50 71 ASN A C 1
ATOM 604 O O . ASN A 1 71 ? 2.095 -2.701 -15.030 1.00 89.50 71 ASN A O 1
ATOM 608 N N . ALA A 1 72 ? 1.572 -1.240 -13.428 1.00 86.69 72 ALA A N 1
ATOM 609 C CA . ALA A 1 72 ? 1.550 -2.220 -12.338 1.00 86.69 72 ALA A CA 1
ATOM 610 C C . ALA A 1 72 ? 0.128 -2.720 -12.002 1.00 86.69 72 ALA A C 1
ATOM 612 O O . ALA A 1 72 ? -0.243 -2.840 -10.831 1.00 86.69 72 ALA A O 1
ATOM 613 N N . THR A 1 73 ? -0.695 -2.966 -13.025 1.00 84.75 73 THR A N 1
ATOM 614 C CA . THR A 1 73 ? -2.141 -3.211 -12.877 1.00 84.75 73 THR A CA 1
ATOM 615 C C . THR A 1 73 ? -2.445 -4.466 -12.056 1.00 84.75 73 THR A C 1
ATOM 617 O O . THR A 1 73 ? -3.218 -4.379 -11.107 1.00 84.75 73 THR A O 1
ATOM 620 N N . ASP A 1 74 ? -1.768 -5.587 -12.313 1.00 89.75 74 ASP A N 1
ATOM 621 C CA . ASP A 1 74 ? -2.009 -6.858 -11.609 1.00 89.75 74 ASP A CA 1
ATOM 622 C C . ASP A 1 74 ? -1.712 -6.748 -10.103 1.00 89.75 74 ASP A C 1
ATOM 624 O O . ASP A 1 74 ? -2.485 -7.157 -9.234 1.00 89.75 74 ASP A O 1
ATOM 628 N N . LYS A 1 75 ? -0.582 -6.117 -9.769 1.00 91.56 75 LYS A N 1
ATOM 629 C CA . LYS A 1 75 ? -0.154 -5.901 -8.381 1.00 91.56 75 LYS A CA 1
ATOM 630 C C . LYS A 1 75 ? -1.027 -4.879 -7.657 1.00 91.56 75 LYS A C 1
ATOM 632 O O . LYS A 1 75 ? -1.176 -4.960 -6.433 1.00 91.56 75 LYS A O 1
ATOM 637 N N . LEU A 1 76 ? -1.596 -3.924 -8.391 1.00 94.12 76 LEU A N 1
ATOM 638 C CA . LEU A 1 76 ? -2.584 -2.987 -7.870 1.00 94.12 76 LEU A CA 1
ATOM 639 C C . LEU A 1 76 ? -3.907 -3.694 -7.550 1.00 94.12 76 LEU A C 1
ATOM 641 O O . LEU A 1 76 ? -4.527 -3.368 -6.537 1.00 94.12 76 LEU A O 1
ATOM 645 N N . GLU A 1 77 ? -4.346 -4.646 -8.374 1.00 94.44 77 GLU A N 1
ATOM 646 C CA . GLU A 1 77 ? -5.571 -5.410 -8.118 1.00 94.44 77 GLU A CA 1
ATOM 647 C C . GLU A 1 77 ? -5.488 -6.200 -6.810 1.00 94.44 77 GLU A C 1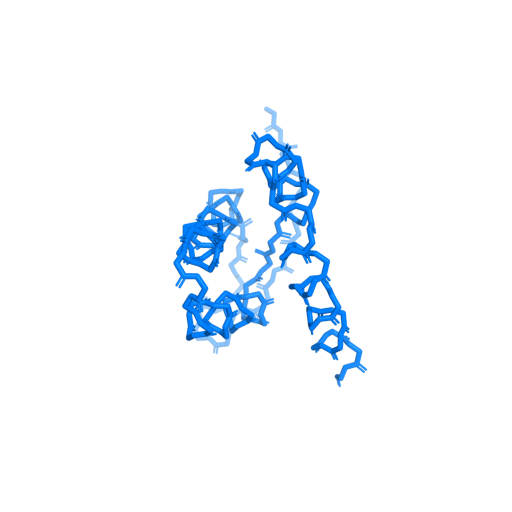
ATOM 649 O O . GLU A 1 77 ? -6.417 -6.123 -6.000 1.00 94.44 77 GLU A O 1
ATOM 654 N N . GLU A 1 78 ? -4.350 -6.847 -6.539 1.00 94.56 78 GLU A N 1
ATOM 655 C CA . GLU A 1 78 ? -4.094 -7.514 -5.254 1.00 94.56 78 GLU A CA 1
ATOM 656 C C . GLU A 1 78 ? -4.211 -6.526 -4.081 1.00 94.56 78 GLU A C 1
ATOM 658 O O . GLU A 1 78 ? -4.918 -6.780 -3.103 1.00 94.56 78 GLU A O 1
ATOM 663 N N . PHE A 1 79 ? -3.583 -5.350 -4.191 1.00 95.50 79 PHE A N 1
ATOM 664 C CA . PHE A 1 79 ? -3.703 -4.309 -3.168 1.00 95.50 79 PHE A CA 1
ATOM 665 C C . PHE A 1 79 ? -5.161 -3.875 -2.950 1.00 95.50 79 PHE A C 1
ATOM 667 O O . PHE A 1 79 ? -5.608 -3.766 -1.807 1.00 95.50 79 PHE A O 1
ATOM 674 N N . ILE A 1 80 ? -5.926 -3.650 -4.024 1.00 95.06 80 ILE A N 1
ATOM 675 C CA . ILE A 1 80 ? -7.334 -3.235 -3.940 1.00 95.06 80 ILE A CA 1
ATOM 676 C C . ILE A 1 80 ? -8.188 -4.323 -3.287 1.00 95.06 80 ILE A C 1
ATOM 678 O O . ILE A 1 80 ? -9.063 -4.003 -2.476 1.00 95.06 80 ILE A O 1
ATOM 682 N N . PHE A 1 81 ? -7.954 -5.591 -3.623 1.00 95.12 81 PHE A N 1
ATOM 683 C CA . PHE A 1 81 ? -8.660 -6.720 -3.029 1.00 95.12 81 PHE A CA 1
ATOM 684 C C . PHE A 1 81 ? -8.455 -6.767 -1.510 1.00 95.12 81 PHE A C 1
ATOM 686 O O . PHE A 1 81 ? -9.431 -6.791 -0.752 1.00 95.12 81 PHE A O 1
ATOM 693 N N . GLN A 1 82 ? -7.203 -6.679 -1.054 1.00 94.62 82 GLN A N 1
ATOM 694 C CA . GLN A 1 82 ? -6.873 -6.661 0.374 1.00 94.62 82 GLN A CA 1
ATOM 695 C C . GLN A 1 82 ? -7.411 -5.405 1.074 1.00 94.62 82 GLN A C 1
ATOM 697 O O . GLN A 1 82 ? -7.974 -5.491 2.165 1.00 94.62 82 GLN A O 1
ATOM 702 N N . TYR A 1 83 ? -7.318 -4.237 0.432 1.00 94.19 83 TYR A N 1
ATOM 703 C CA . TYR A 1 83 ? -7.850 -2.984 0.972 1.00 94.19 83 TYR A CA 1
ATOM 704 C C . TYR A 1 83 ? -9.371 -3.042 1.184 1.00 94.19 83 TYR A C 1
ATOM 706 O O . TYR A 1 83 ? -9.877 -2.591 2.213 1.00 94.19 83 TYR A O 1
ATOM 714 N N . ARG A 1 84 ? -10.113 -3.642 0.245 1.00 92.62 84 ARG A N 1
ATOM 715 C CA . ARG A 1 84 ? -11.564 -3.853 0.377 1.00 92.62 84 ARG A CA 1
ATOM 716 C C . ARG A 1 84 ? -11.902 -4.805 1.517 1.00 92.62 84 ARG A C 1
ATOM 718 O O . ARG A 1 84 ? -12.812 -4.507 2.283 1.00 92.62 84 ARG A O 1
ATOM 725 N N . LYS A 1 85 ? -11.156 -5.905 1.662 1.00 92.56 85 LYS A N 1
ATOM 726 C CA . LYS A 1 85 ? -11.307 -6.823 2.801 1.00 92.56 85 LYS A CA 1
ATOM 727 C C . LYS A 1 85 ? -11.093 -6.115 4.136 1.00 92.56 85 LYS A C 1
ATOM 729 O O . LYS A 1 85 ? -11.864 -6.333 5.061 1.00 92.56 85 LYS A O 1
ATOM 734 N N . LEU A 1 86 ? -10.088 -5.244 4.215 1.00 89.19 86 LEU A N 1
ATOM 735 C CA . LEU A 1 86 ? -9.794 -4.470 5.419 1.00 89.19 86 LEU A CA 1
ATOM 736 C C . LEU A 1 86 ? -10.932 -3.504 5.781 1.00 89.19 86 LEU A C 1
ATOM 738 O O . LEU A 1 86 ? -11.223 -3.337 6.956 1.00 89.19 86 LEU A O 1
ATOM 742 N N . LYS A 1 87 ? -11.597 -2.890 4.792 1.00 82.75 87 LYS A N 1
ATOM 743 C CA . LYS A 1 87 ? -12.741 -1.982 5.019 1.00 82.75 87 LYS A CA 1
ATOM 744 C C . LYS A 1 87 ? -14.080 -2.681 5.260 1.00 82.75 87 LYS A C 1
ATOM 746 O O . LYS A 1 87 ? -15.005 -2.028 5.727 1.00 82.75 87 LYS A O 1
ATOM 751 N N . ALA A 1 88 ? -14.202 -3.956 4.899 1.00 82.69 88 ALA A N 1
ATOM 752 C CA . ALA A 1 88 ? -15.403 -4.755 5.140 1.00 82.69 88 ALA A CA 1
ATOM 753 C C . ALA A 1 88 ? -15.465 -5.343 6.563 1.00 82.69 88 ALA A C 1
ATOM 755 O O . ALA A 1 88 ? -16.483 -5.926 6.930 1.00 82.69 88 ALA A O 1
ATOM 756 N N . LYS A 1 89 ? -14.373 -5.226 7.324 1.00 64.94 89 LYS A N 1
ATOM 757 C CA . LYS A 1 89 ? -14.248 -5.654 8.716 1.00 64.94 89 LYS A CA 1
ATOM 758 C C . LYS A 1 89 ? -14.565 -4.498 9.659 1.00 64.94 89 LYS A C 1
ATOM 760 O O . LYS A 1 89 ? -15.165 -4.785 10.715 1.00 64.94 89 LYS A O 1
#